Protein AF-A0A7X9RW74-F1 (afdb_monomer_lite)

Secondary structure (DSSP, 8-state):
------------S------STTSS-B-HHHHHHHTT---SHHHHHHHGGGSTTHHHHHHHHTT--B-HHHHHHHTT---SS-TTT-HHHHHHHHHHHHHHHHHHHHHHHHHHHHHHHHHHHHS-GGGS--

Organism: NCBI:txid694437

Radius of gyration: 18.9 Å; chains: 1; bounding box: 46×38×58 Å

Structure (mmCIF, N/CA/C/O backbone):
data_AF-A0A7X9RW74-F1
#
_entry.id   AF-A0A7X9RW74-F1
#
loop_
_atom_site.group_PDB
_atom_site.id
_atom_site.type_symbol
_atom_site.label_atom_id
_atom_site.label_alt_id
_atom_site.label_comp_id
_atom_site.label_asym_id
_atom_site.label_entity_id
_atom_site.label_seq_id
_atom_site.pdbx_PDB_ins_code
_atom_site.Cartn_x
_atom_site.Cartn_y
_atom_site.Cartn_z
_atom_site.occupancy
_atom_site.B_iso_or_equiv
_atom_site.auth_seq_id
_atom_site.auth_comp_id
_atom_site.auth_asym_id
_atom_site.auth_atom_id
_atom_site.pdbx_PDB_model_num
ATOM 1 N N . MET A 1 1 ? 18.784 29.354 24.530 1.00 43.53 1 MET A N 1
ATOM 2 C CA . MET A 1 1 ? 19.457 28.604 23.448 1.00 43.53 1 MET A CA 1
ATOM 3 C C . MET A 1 1 ? 19.806 27.209 23.944 1.00 43.53 1 MET A C 1
ATOM 5 O O . MET A 1 1 ? 20.679 27.106 24.791 1.00 43.53 1 MET A O 1
ATOM 9 N N . LYS A 1 2 ? 19.146 26.156 23.455 1.00 32.50 2 LYS A N 1
ATOM 10 C CA . LYS A 1 2 ? 19.676 24.784 23.506 1.00 32.50 2 LYS A CA 1
ATOM 11 C C . LYS A 1 2 ? 19.206 24.054 22.251 1.00 32.50 2 LYS A C 1
ATOM 13 O O . LYS A 1 2 ? 18.050 23.664 22.146 1.00 32.50 2 LYS A O 1
ATOM 18 N N . HIS A 1 3 ? 20.104 23.953 21.278 1.00 35.69 3 HIS A N 1
ATOM 19 C CA . HIS A 1 3 ? 19.980 23.006 20.183 1.00 35.69 3 HIS A CA 1
ATOM 20 C C . HIS A 1 3 ? 20.096 21.592 20.753 1.00 35.69 3 HIS A C 1
ATOM 22 O O . HIS A 1 3 ? 21.046 21.306 21.478 1.00 35.69 3 HIS A O 1
ATOM 28 N N . LEU A 1 4 ? 19.180 20.703 20.381 1.00 29.25 4 LEU A N 1
ATOM 29 C CA . LEU A 1 4 ? 19.470 19.275 20.359 1.00 29.25 4 LEU A CA 1
ATOM 30 C C . LEU A 1 4 ? 19.180 18.761 18.952 1.00 29.25 4 LEU A C 1
ATOM 32 O O . LEU A 1 4 ? 18.072 18.375 18.597 1.00 29.25 4 LEU A O 1
ATOM 36 N N . ILE A 1 5 ? 20.227 18.830 18.136 1.00 38.22 5 ILE A N 1
ATOM 37 C CA . ILE A 1 5 ? 20.373 18.021 16.936 1.00 38.22 5 ILE A CA 1
ATOM 38 C C . ILE A 1 5 ? 20.621 16.598 17.438 1.00 38.22 5 ILE A C 1
ATOM 40 O O . ILE A 1 5 ? 21.708 16.313 17.936 1.00 38.22 5 ILE A O 1
ATOM 44 N N . LEU A 1 6 ? 19.646 15.701 17.304 1.00 30.17 6 LEU A N 1
ATOM 45 C CA . LEU A 1 6 ? 19.917 14.265 17.363 1.00 30.17 6 LEU A CA 1
ATOM 46 C C . LEU A 1 6 ? 20.159 13.767 15.940 1.00 30.17 6 LEU A C 1
ATOM 48 O O . LEU A 1 6 ? 19.260 13.466 15.159 1.00 30.17 6 LEU A O 1
ATOM 52 N N . LYS A 1 7 ? 21.449 13.800 15.610 1.00 32.28 7 LYS A N 1
ATOM 53 C CA . LYS A 1 7 ? 22.093 13.233 14.432 1.00 32.28 7 LYS A CA 1
ATOM 54 C C . LYS A 1 7 ? 21.935 11.705 14.483 1.00 32.28 7 LYS A C 1
ATOM 56 O O . LYS A 1 7 ? 22.266 11.108 15.496 1.00 32.28 7 LYS A O 1
ATOM 61 N N . LYS A 1 8 ? 21.467 11.128 13.369 1.00 41.75 8 LYS A N 1
ATOM 62 C CA . LYS A 1 8 ? 21.755 9.779 12.837 1.00 41.75 8 LYS A CA 1
ATOM 63 C C . LYS A 1 8 ? 22.254 8.720 13.834 1.00 41.75 8 LYS A C 1
ATOM 65 O O . LYS A 1 8 ? 23.431 8.747 14.153 1.00 41.75 8 LYS A O 1
ATOM 70 N N . GLU A 1 9 ? 21.453 7.674 14.033 1.00 26.53 9 GLU A N 1
ATOM 71 C CA . GLU A 1 9 ? 21.898 6.277 13.906 1.00 26.53 9 GLU A CA 1
ATOM 72 C C . GLU A 1 9 ? 20.721 5.426 13.399 1.00 26.53 9 GLU A C 1
ATOM 74 O O . GLU A 1 9 ? 19.877 4.970 14.163 1.00 26.53 9 GLU A O 1
ATOM 79 N N . ILE A 1 10 ? 20.632 5.232 12.079 1.00 34.31 10 ILE A N 1
ATOM 80 C CA . ILE A 1 10 ? 19.816 4.150 11.514 1.00 34.31 10 ILE A CA 1
ATOM 81 C C . ILE A 1 10 ? 20.671 2.895 11.677 1.00 34.31 10 ILE A C 1
ATOM 83 O O . ILE A 1 10 ? 21.479 2.565 10.808 1.00 34.31 10 ILE A O 1
ATOM 87 N N . GLN A 1 11 ? 20.567 2.257 12.842 1.00 27.56 11 GLN A N 1
ATOM 88 C CA . GLN A 1 11 ? 21.181 0.957 13.068 1.00 27.56 11 GLN A CA 1
ATOM 89 C C . GLN A 1 11 ? 20.446 -0.081 12.213 1.00 27.56 11 GLN A C 1
ATOM 91 O O . GLN A 1 11 ? 19.278 -0.405 12.420 1.00 27.56 11 GLN A O 1
ATOM 96 N N . LEU A 1 12 ? 21.164 -0.568 11.202 1.00 41.22 12 LEU A N 1
ATOM 97 C CA . LEU A 1 12 ? 20.861 -1.765 10.428 1.00 41.22 12 LEU A CA 1
ATOM 98 C C . LEU A 1 12 ? 20.833 -2.974 11.372 1.00 41.22 12 LEU A C 1
ATOM 100 O O . LEU A 1 12 ? 21.866 -3.568 11.663 1.00 41.22 12 LEU A O 1
ATOM 104 N N . GLY A 1 13 ? 19.653 -3.354 11.848 1.00 25.20 13 GLY A N 1
ATOM 105 C CA . GLY A 1 13 ? 19.496 -4.556 12.659 1.00 25.20 13 GLY A CA 1
ATOM 106 C C . GLY A 1 13 ? 18.044 -4.772 13.033 1.00 25.20 13 GLY A C 1
ATOM 107 O O . GLY A 1 13 ? 17.516 -4.008 13.824 1.00 25.20 13 GLY A O 1
ATOM 108 N N . LYS A 1 14 ? 17.414 -5.789 12.426 1.00 37.34 14 LYS A N 1
ATOM 109 C CA . LYS A 1 14 ? 16.134 -6.412 12.816 1.00 3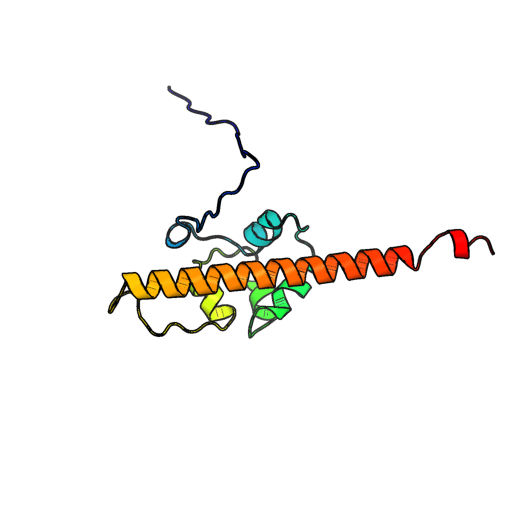7.34 14 LYS A CA 1
ATOM 110 C C . LYS A 1 14 ? 15.263 -5.550 13.739 1.00 37.34 14 LYS A C 1
ATOM 112 O O . LYS A 1 14 ? 15.147 -5.842 14.924 1.00 37.34 14 LYS A O 1
ATOM 117 N N . VAL A 1 15 ? 14.614 -4.530 13.190 1.00 31.69 15 VAL A N 1
ATOM 118 C CA . VAL A 1 15 ? 13.497 -3.917 13.897 1.00 31.69 15 VAL A CA 1
ATOM 119 C C . VAL A 1 15 ? 12.243 -4.307 13.148 1.00 31.69 15 VAL A C 1
ATOM 121 O O . VAL A 1 15 ? 11.926 -3.774 12.086 1.00 31.69 15 VAL A O 1
ATOM 124 N N . THR A 1 16 ? 11.552 -5.291 13.713 1.00 36.59 16 THR A N 1
ATOM 125 C CA . THR A 1 16 ? 10.109 -5.460 13.580 1.00 36.59 16 THR A CA 1
ATOM 126 C C . THR A 1 16 ? 9.469 -4.209 14.187 1.00 36.59 16 THR A C 1
ATOM 128 O O . THR A 1 16 ? 8.903 -4.252 15.271 1.00 36.59 16 THR A O 1
ATOM 131 N N . VAL A 1 17 ? 9.656 -3.048 13.551 1.00 39.03 17 VAL A N 1
ATOM 132 C CA . VAL A 1 17 ? 8.847 -1.878 13.857 1.00 39.03 17 VAL A CA 1
ATOM 133 C C . VAL A 1 17 ? 7.566 -2.160 13.096 1.00 39.03 17 VAL A C 1
ATOM 135 O O . VAL A 1 17 ? 7.477 -1.889 11.902 1.00 39.03 17 VAL A O 1
ATOM 138 N N . VAL A 1 18 ? 6.586 -2.750 13.773 1.00 40.62 18 VAL A N 1
ATOM 139 C CA . VAL A 1 18 ? 5.250 -2.178 13.653 1.00 40.62 18 VAL A CA 1
ATOM 140 C C . VAL A 1 18 ? 5.474 -0.761 14.134 1.00 40.62 18 VAL A C 1
ATOM 142 O O . VAL A 1 18 ? 5.795 -0.583 15.314 1.00 40.62 18 VAL A O 1
ATOM 145 N N . PRO A 1 19 ? 5.522 0.239 13.246 1.00 41.69 19 PRO A N 1
ATOM 146 C CA . PRO A 1 19 ? 5.734 1.573 13.746 1.00 41.69 19 PRO A CA 1
ATOM 147 C C . PRO A 1 19 ? 4.603 1.856 14.734 1.00 41.69 19 PRO A C 1
ATOM 149 O O . PRO A 1 19 ? 3.505 1.299 14.652 1.00 41.69 19 PRO A O 1
ATOM 152 N N . GLU A 1 20 ? 4.819 2.792 15.638 1.00 42.38 20 GLU A N 1
ATOM 153 C CA . GLU A 1 20 ? 3.732 3.512 16.302 1.00 42.38 20 GLU A CA 1
ATOM 154 C C . GLU A 1 20 ? 2.920 4.339 15.247 1.00 42.38 20 GLU A C 1
ATOM 156 O O . GLU A 1 20 ? 2.562 5.497 15.453 1.00 42.38 20 GLU A O 1
ATOM 161 N N . THR A 1 21 ? 2.684 3.760 14.055 1.00 44.56 21 THR A N 1
ATOM 162 C CA . THR A 1 21 ? 2.304 4.323 12.748 1.00 44.56 21 THR A CA 1
ATOM 163 C C . THR A 1 21 ? 0.869 4.770 12.669 1.00 44.56 21 THR A C 1
ATOM 165 O O . THR A 1 21 ? 0.509 5.462 11.723 1.00 44.56 21 THR A O 1
ATOM 168 N N . THR A 1 22 ? 0.031 4.400 13.629 1.00 46.91 22 THR A N 1
ATOM 169 C CA . THR A 1 22 ? -1.341 4.902 13.675 1.00 46.91 22 THR A CA 1
ATOM 170 C C . THR A 1 22 ? -1.396 6.394 14.014 1.00 46.91 22 THR A C 1
ATOM 172 O O . THR A 1 22 ? -2.436 7.008 13.806 1.00 46.91 22 THR A O 1
ATOM 175 N N . LYS A 1 23 ? -0.293 7.022 14.465 1.00 49.75 23 LYS A N 1
ATOM 176 C CA . LYS A 1 23 ? -0.278 8.454 14.822 1.00 49.75 23 LYS A CA 1
ATOM 177 C C . LYS A 1 23 ? 0.410 9.392 13.831 1.00 49.75 23 LYS A C 1
ATOM 179 O O . LYS A 1 23 ? 0.114 10.585 13.862 1.00 49.75 23 LYS A O 1
ATOM 184 N N . MET A 1 24 ? 1.309 8.916 12.966 1.00 56.53 24 MET A N 1
ATOM 185 C CA . MET A 1 24 ? 1.999 9.790 12.008 1.00 56.53 24 MET A CA 1
ATOM 186 C C . MET A 1 24 ? 1.571 9.474 10.580 1.00 56.53 24 MET A C 1
ATOM 188 O O . MET A 1 24 ? 1.937 8.422 10.060 1.00 56.53 24 MET A O 1
ATOM 192 N N . PRO A 1 25 ? 0.809 10.371 9.935 1.00 71.31 25 PRO A N 1
ATOM 193 C CA . PRO A 1 25 ? 0.322 10.118 8.598 1.00 71.31 25 PRO A CA 1
ATOM 194 C C . PRO A 1 25 ? 1.467 10.272 7.591 1.00 71.31 25 PRO A C 1
ATOM 196 O O . PRO A 1 25 ? 2.253 11.224 7.661 1.00 71.31 25 PRO A O 1
ATOM 199 N N . PHE A 1 26 ? 1.547 9.331 6.656 1.00 77.56 26 PHE A N 1
ATOM 200 C CA . PHE A 1 26 ? 2.620 9.209 5.671 1.00 77.56 26 PHE A CA 1
ATOM 201 C C . PHE A 1 26 ? 2.065 9.257 4.249 1.00 77.56 26 PHE A C 1
ATOM 203 O O . PHE A 1 26 ? 0.877 9.047 3.999 1.00 77.56 26 PHE A O 1
ATOM 210 N N . THR A 1 27 ? 2.940 9.578 3.309 1.00 82.81 27 THR A N 1
ATOM 211 C CA . THR A 1 27 ? 2.658 9.638 1.875 1.00 82.81 27 THR A CA 1
ATOM 212 C C . THR A 1 27 ? 3.077 8.343 1.182 1.00 82.81 27 THR A C 1
ATOM 214 O O . THR A 1 27 ? 3.965 7.622 1.642 1.00 82.81 27 THR A O 1
ATOM 217 N N . LEU A 1 28 ? 2.488 8.058 0.018 1.00 81.75 28 LEU A N 1
ATOM 218 C CA . LEU A 1 28 ? 2.910 6.924 -0.813 1.00 81.75 28 LEU A CA 1
ATOM 219 C C . LEU A 1 28 ? 4.360 7.082 -1.296 1.00 81.75 28 LEU A C 1
ATOM 221 O O . LEU A 1 28 ? 5.092 6.100 -1.395 1.00 81.75 28 LEU A O 1
ATOM 225 N N . SER A 1 29 ? 4.794 8.320 -1.543 1.00 81.75 29 SER A N 1
ATOM 226 C CA . SER A 1 29 ? 6.185 8.651 -1.871 1.00 81.75 29 SER A CA 1
ATOM 227 C C . SER A 1 29 ? 7.159 8.236 -0.760 1.00 81.75 29 SER A C 1
ATOM 229 O O . SER A 1 29 ? 8.174 7.591 -1.029 1.00 81.75 29 SER A O 1
ATOM 231 N N . GLU A 1 30 ? 6.835 8.535 0.501 1.00 81.38 30 GLU A N 1
ATOM 232 C CA . GLU A 1 30 ? 7.645 8.132 1.659 1.00 81.38 30 GLU A CA 1
ATOM 233 C C . GLU A 1 30 ? 7.717 6.608 1.805 1.00 81.38 30 GLU A C 1
ATOM 235 O O . GLU A 1 30 ? 8.798 6.080 2.056 1.00 81.38 30 GLU A O 1
ATOM 240 N N . LEU A 1 31 ? 6.615 5.889 1.565 1.00 82.12 31 LEU A N 1
ATOM 241 C CA . LEU A 1 31 ? 6.597 4.420 1.576 1.00 82.12 31 LEU A CA 1
ATOM 242 C C . LEU A 1 31 ? 7.474 3.807 0.478 1.00 82.12 31 LEU A C 1
ATOM 244 O O . LEU A 1 31 ? 8.212 2.852 0.724 1.00 82.12 31 LEU A O 1
ATOM 248 N N . VAL A 1 32 ? 7.415 4.355 -0.736 1.00 82.88 32 VAL A N 1
ATOM 249 C CA . VAL A 1 32 ? 8.251 3.907 -1.861 1.00 82.88 32 VAL A CA 1
ATOM 250 C C . VAL A 1 32 ? 9.731 4.147 -1.560 1.00 82.88 32 VAL A C 1
ATOM 252 O O . VAL A 1 32 ? 10.554 3.246 -1.745 1.00 82.88 32 VAL A O 1
ATOM 255 N N . ASN A 1 33 ? 10.061 5.329 -1.034 1.00 78.38 33 ASN A N 1
ATOM 256 C CA . ASN A 1 33 ? 11.422 5.672 -0.628 1.00 78.38 33 ASN A CA 1
ATOM 257 C C . ASN A 1 33 ? 11.919 4.780 0.516 1.00 78.38 33 ASN A C 1
ATOM 259 O O . ASN A 1 33 ? 13.061 4.321 0.481 1.00 78.38 33 ASN A O 1
ATOM 263 N N . TYR A 1 34 ? 11.063 4.480 1.496 1.00 79.38 34 TYR A N 1
ATOM 264 C CA . TYR A 1 34 ? 11.367 3.552 2.586 1.00 79.38 34 TYR A CA 1
ATOM 265 C C . TYR A 1 34 ? 11.749 2.159 2.060 1.00 79.38 34 TYR A C 1
ATOM 267 O O . TYR A 1 34 ? 12.694 1.541 2.545 1.00 79.38 34 TYR A O 1
ATOM 275 N N . MET A 1 35 ? 11.102 1.702 0.984 1.00 77.88 35 MET A N 1
ATOM 276 C CA . MET A 1 35 ? 11.434 0.446 0.299 1.00 77.88 35 MET A CA 1
ATOM 277 C C . MET A 1 35 ? 12.684 0.531 -0.595 1.00 77.88 35 MET A C 1
ATOM 279 O O . MET A 1 35 ? 12.971 -0.408 -1.341 1.00 77.88 35 MET A O 1
ATOM 283 N N . SER A 1 36 ? 13.444 1.632 -0.529 1.00 77.25 36 SER A N 1
ATOM 284 C CA . SER A 1 36 ? 14.636 1.887 -1.349 1.00 77.25 36 SER A CA 1
ATOM 285 C C . SER A 1 36 ? 14.367 1.799 -2.857 1.00 77.25 36 SER A C 1
ATOM 287 O O . SER A 1 36 ? 15.226 1.361 -3.628 1.00 77.25 36 SER A O 1
ATOM 289 N N . PHE A 1 37 ? 13.164 2.191 -3.289 1.00 76.19 37 PHE A N 1
ATOM 290 C CA . PHE A 1 37 ? 12.778 2.221 -4.696 1.00 76.19 37 PHE A CA 1
ATOM 291 C C . PHE A 1 37 ? 12.661 3.677 -5.181 1.00 76.19 37 PHE A C 1
ATOM 293 O O . PHE A 1 37 ? 12.128 4.514 -4.458 1.00 76.19 37 PHE A O 1
ATOM 300 N N . PRO A 1 38 ? 13.155 4.025 -6.384 1.00 76.62 38 PRO A N 1
ATOM 301 C CA . PRO A 1 38 ? 13.070 5.393 -6.891 1.00 76.62 38 PRO A CA 1
ATOM 302 C C . PRO A 1 38 ? 11.620 5.803 -7.185 1.00 76.62 38 PRO A C 1
ATOM 304 O O . PRO A 1 38 ? 10.903 5.102 -7.900 1.00 76.62 38 PRO A O 1
ATOM 307 N N . THR A 1 39 ? 11.208 6.975 -6.701 1.00 76.12 39 THR A N 1
ATOM 308 C CA . THR A 1 39 ? 9.877 7.571 -6.917 1.00 76.12 39 THR A CA 1
ATOM 309 C C . THR A 1 39 ? 9.715 8.103 -8.344 1.00 76.12 39 THR A C 1
ATOM 311 O O . THR A 1 39 ? 9.747 9.299 -8.617 1.00 76.12 39 THR A O 1
ATOM 314 N N . ASN A 1 40 ? 9.560 7.187 -9.295 1.00 77.12 40 ASN A N 1
ATOM 315 C CA . ASN A 1 40 ? 9.391 7.480 -10.718 1.00 77.12 40 ASN A CA 1
ATOM 316 C C . ASN A 1 40 ? 8.083 6.873 -11.263 1.00 77.12 40 ASN A C 1
ATOM 318 O O . ASN A 1 40 ? 7.330 6.231 -10.529 1.00 77.12 40 ASN A O 1
ATOM 322 N N . LYS A 1 41 ? 7.814 7.025 -12.571 1.00 75.19 41 LYS A N 1
ATOM 323 C CA . LYS A 1 41 ? 6.582 6.493 -13.190 1.00 75.19 41 LYS A CA 1
ATOM 324 C C . LYS A 1 41 ? 6.382 4.990 -12.960 1.00 75.19 41 LYS A C 1
ATOM 326 O O . LYS A 1 41 ? 5.255 4.513 -12.965 1.00 75.19 41 LYS A O 1
ATOM 331 N N . PHE A 1 42 ? 7.463 4.239 -12.766 1.00 75.44 42 PHE A N 1
ATOM 332 C CA . PHE A 1 42 ? 7.403 2.799 -12.546 1.00 75.44 42 PHE A CA 1
ATOM 333 C C . PHE A 1 42 ? 7.022 2.446 -11.116 1.00 75.44 42 PHE A C 1
ATOM 335 O O . PHE A 1 42 ? 6.319 1.463 -10.920 1.00 75.44 42 PHE A O 1
ATOM 342 N N . ALA A 1 43 ? 7.408 3.269 -10.138 1.00 76.88 43 ALA A N 1
ATOM 343 C CA . ALA A 1 43 ? 6.857 3.161 -8.793 1.00 76.88 43 ALA A CA 1
ATOM 344 C C . ALA A 1 43 ? 5.340 3.380 -8.815 1.00 76.88 43 ALA A C 1
ATOM 346 O O . ALA A 1 43 ? 4.610 2.611 -8.204 1.00 76.88 43 ALA A O 1
ATOM 347 N N . LEU A 1 44 ? 4.856 4.366 -9.578 1.00 79.88 44 LEU A N 1
ATOM 348 C CA . LEU A 1 44 ? 3.417 4.620 -9.717 1.00 79.88 44 LEU A CA 1
ATOM 349 C C . LEU A 1 44 ? 2.684 3.427 -10.353 1.00 79.88 44 LEU A C 1
ATOM 351 O O . LEU A 1 44 ? 1.663 2.997 -9.826 1.00 79.88 44 LEU A O 1
ATOM 355 N N . LEU A 1 45 ? 3.240 2.852 -11.426 1.00 76.31 45 LEU A N 1
ATOM 356 C CA . LEU A 1 45 ? 2.704 1.649 -12.082 1.00 76.31 45 LEU A CA 1
ATOM 357 C C . LEU A 1 45 ? 2.743 0.403 -11.186 1.00 76.31 45 LEU A C 1
ATOM 359 O O . LEU A 1 45 ? 1.870 -0.453 -11.275 1.00 76.31 45 LEU A O 1
ATOM 363 N N . ALA A 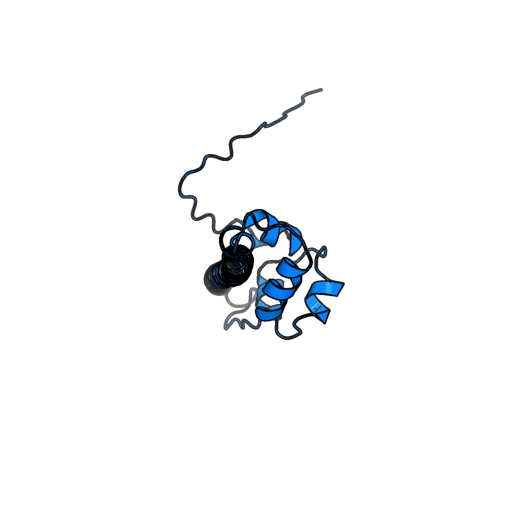1 46 ? 3.772 0.271 -10.347 1.00 81.12 46 ALA A N 1
ATOM 364 C CA . ALA A 1 46 ? 3.861 -0.811 -9.374 1.00 81.12 46 ALA A CA 1
ATOM 365 C C . ALA A 1 46 ? 2.776 -0.651 -8.305 1.00 81.12 46 ALA A C 1
ATOM 367 O O . ALA A 1 46 ? 2.045 -1.588 -8.003 1.00 81.12 46 ALA A O 1
ATOM 368 N N . LEU A 1 47 ? 2.643 0.555 -7.753 1.00 82.19 47 LEU A N 1
ATOM 369 C CA . LEU A 1 47 ? 1.658 0.833 -6.720 1.00 82.19 47 LEU A CA 1
ATOM 370 C C . LEU A 1 47 ? 0.229 0.686 -7.232 1.00 82.19 47 LEU A C 1
ATOM 372 O O . LEU A 1 47 ? -0.605 0.191 -6.487 1.00 82.19 47 LEU A O 1
ATOM 376 N N . SER A 1 48 ? -0.070 1.043 -8.483 1.00 83.56 48 SER A N 1
ATOM 377 C CA . SER A 1 48 ? -1.438 0.948 -9.005 1.00 83.56 48 SER A CA 1
ATOM 378 C C . SER A 1 48 ? -1.991 -0.480 -9.034 1.00 83.56 48 SER A C 1
ATOM 380 O O . SER A 1 48 ? -3.201 -0.667 -9.023 1.00 83.56 48 SER A O 1
ATOM 382 N N . GLN A 1 49 ? -1.137 -1.504 -8.965 1.00 82.19 49 GLN A N 1
ATOM 383 C CA . GLN A 1 49 ? -1.563 -2.902 -8.830 1.00 82.19 49 GLN A CA 1
ATOM 384 C C . GLN A 1 49 ? -2.083 -3.252 -7.425 1.00 82.19 49 GLN A C 1
ATOM 386 O O . GLN A 1 49 ? -2.698 -4.301 -7.250 1.00 82.19 49 GLN A O 1
ATOM 391 N N . LEU A 1 50 ? -1.833 -2.396 -6.431 1.00 84.81 50 LEU A N 1
ATOM 392 C CA . LEU A 1 50 ? -2.169 -2.620 -5.022 1.00 84.81 50 LEU A CA 1
ATOM 393 C C . LEU A 1 50 ? -3.464 -1.926 -4.584 1.00 84.81 50 LEU A C 1
ATOM 395 O O . LEU A 1 50 ? -3.923 -2.185 -3.477 1.00 84.81 50 LEU A O 1
ATOM 399 N N . PHE A 1 51 ? -4.034 -1.046 -5.412 1.00 85.06 51 PHE A N 1
ATOM 400 C CA . PHE A 1 51 ? -5.209 -0.238 -5.069 1.00 85.06 51 PHE A CA 1
ATOM 401 C C . PHE A 1 51 ? -6.382 -0.526 -6.005 1.00 85.06 51 PHE A C 1
ATOM 403 O O . PHE A 1 51 ? -6.191 -0.777 -7.197 1.00 85.06 51 PHE A O 1
ATOM 410 N N . LYS A 1 52 ? -7.609 -0.441 -5.473 1.00 72.44 52 LYS A N 1
ATOM 411 C CA . LYS A 1 52 ? -8.850 -0.728 -6.218 1.00 72.44 52 LYS A CA 1
ATOM 412 C C . LYS A 1 52 ? -9.029 0.186 -7.439 1.00 72.44 52 LYS A C 1
ATOM 414 O O . LYS A 1 52 ? -9.284 -0.310 -8.533 1.00 72.44 52 LYS A O 1
ATOM 419 N N . ASP A 1 53 ? -8.785 1.487 -7.270 1.00 73.44 53 ASP A N 1
ATOM 420 C CA . ASP A 1 53 ? -8.885 2.512 -8.328 1.00 73.44 53 ASP A CA 1
ATOM 421 C C . ASP A 1 53 ? -7.559 2.796 -9.059 1.00 73.44 53 ASP A C 1
ATOM 423 O O . ASP A 1 53 ? -7.417 3.801 -9.768 1.00 73.44 53 ASP A O 1
ATOM 427 N N . LYS A 1 54 ? -6.587 1.886 -8.900 1.00 69.88 54 LYS A N 1
ATOM 428 C CA . LYS A 1 54 ? -5.310 1.822 -9.619 1.00 69.88 54 LYS A CA 1
ATOM 429 C C . LYS A 1 54 ? -4.635 3.186 -9.802 1.00 69.88 54 LYS A C 1
ATOM 431 O O . LYS A 1 54 ? -4.007 3.701 -8.883 1.00 69.88 54 LYS A O 1
ATOM 436 N N . ASP A 1 55 ? -4.733 3.757 -11.001 1.00 71.56 55 ASP A N 1
ATOM 437 C CA . ASP A 1 55 ? -3.921 4.889 -11.443 1.00 71.56 55 ASP A CA 1
ATOM 438 C C . ASP A 1 55 ? -4.472 6.240 -10.970 1.00 71.56 55 ASP A C 1
ATOM 440 O O . ASP A 1 55 ? -3.700 7.131 -10.612 1.00 71.56 55 ASP A O 1
ATOM 444 N N . ASN A 1 56 ? -5.798 6.397 -10.911 1.00 79.06 56 ASN A N 1
ATOM 445 C CA . ASN A 1 56 ? -6.425 7.676 -10.563 1.00 79.06 56 ASN A CA 1
ATOM 446 C C . ASN A 1 56 ? -6.196 8.040 -9.096 1.00 79.06 56 ASN A C 1
ATOM 448 O O . ASN A 1 56 ? -5.917 9.200 -8.781 1.00 79.06 56 ASN A O 1
ATOM 452 N N . PHE A 1 57 ? -6.294 7.051 -8.203 1.00 81.88 57 PHE A N 1
ATOM 453 C CA . PHE A 1 57 ? -6.030 7.246 -6.782 1.00 81.88 57 PHE A CA 1
ATOM 454 C C . PHE A 1 57 ? -4.567 7.634 -6.548 1.00 81.88 57 PHE A C 1
ATOM 456 O O . PHE A 1 57 ? -4.294 8.657 -5.917 1.00 81.88 57 PHE A O 1
ATOM 463 N N . ILE A 1 58 ? -3.634 6.861 -7.116 1.00 82.62 58 ILE A N 1
ATOM 464 C CA . ILE A 1 58 ? -2.192 7.075 -6.968 1.00 82.62 58 ILE A CA 1
ATOM 465 C C . ILE A 1 58 ? -1.791 8.456 -7.491 1.00 82.62 58 ILE A C 1
ATOM 467 O O . ILE A 1 58 ? -1.151 9.213 -6.768 1.00 82.62 58 ILE A O 1
ATOM 471 N N . GLN A 1 59 ? -2.191 8.826 -8.712 1.00 80.62 59 GLN A N 1
ATOM 472 C CA . GLN A 1 59 ? -1.779 10.098 -9.317 1.00 80.62 59 GLN A CA 1
ATOM 473 C C . GLN A 1 59 ? -2.282 11.315 -8.535 1.00 80.62 59 GLN A C 1
ATOM 475 O O . GLN A 1 59 ? -1.542 12.281 -8.358 1.00 80.62 59 GLN A O 1
ATOM 480 N N . LYS A 1 60 ? -3.520 11.265 -8.032 1.00 82.75 60 LYS A N 1
ATOM 481 C CA . LYS A 1 60 ? -4.119 12.376 -7.279 1.00 82.75 60 LYS A CA 1
ATOM 482 C C . LYS A 1 60 ? -3.595 12.481 -5.849 1.00 82.75 60 LYS A C 1
ATOM 484 O O . LYS A 1 60 ? -3.616 13.567 -5.279 1.00 82.75 60 LYS A O 1
ATOM 489 N N . ASN A 1 61 ? -3.138 11.372 -5.266 1.00 83.88 61 ASN A N 1
ATOM 490 C CA . ASN A 1 61 ? -2.864 11.294 -3.834 1.00 83.88 61 ASN A CA 1
ATOM 491 C C . ASN A 1 61 ? -1.433 10.867 -3.472 1.00 83.88 61 ASN A C 1
ATOM 493 O O . ASN A 1 61 ? -1.148 10.647 -2.299 1.00 83.88 61 ASN A O 1
ATOM 497 N N . PHE A 1 62 ? -0.508 10.787 -4.432 1.00 81.75 62 PHE A N 1
ATOM 498 C CA . PHE A 1 62 ? 0.851 10.278 -4.200 1.00 81.75 62 PHE A CA 1
ATOM 499 C C . PHE A 1 62 ? 1.605 10.974 -3.052 1.00 81.75 62 PHE A C 1
ATOM 501 O O . PHE A 1 62 ? 2.307 10.329 -2.272 1.00 81.75 62 PHE A O 1
ATOM 508 N N . ASN A 1 63 ? 1.419 12.289 -2.931 1.00 81.38 63 ASN A N 1
ATOM 509 C CA . ASN A 1 63 ? 2.036 13.129 -1.901 1.00 81.38 63 ASN A CA 1
ATOM 510 C C . ASN A 1 63 ? 1.060 13.511 -0.778 1.00 81.38 63 ASN A C 1
ATOM 512 O O . ASN A 1 63 ? 1.383 14.341 0.071 1.00 81.38 63 ASN A O 1
ATOM 516 N N . LYS A 1 64 ? -0.154 12.954 -0.785 1.00 83.56 64 LYS A N 1
ATOM 517 C CA . LYS A 1 64 ? -1.137 13.196 0.266 1.00 83.56 64 LYS A CA 1
ATOM 518 C C . LYS A 1 64 ? -0.818 12.291 1.448 1.00 83.56 64 LYS A C 1
ATOM 520 O O . LYS A 1 64 ? -0.418 11.142 1.273 1.00 83.56 64 LYS A O 1
ATOM 525 N N . LYS A 1 65 ? -0.968 12.840 2.648 1.00 80.94 65 LYS A N 1
ATOM 526 C CA . LYS A 1 65 ? -0.768 12.098 3.886 1.00 80.94 65 LYS A CA 1
ATOM 527 C C . LYS A 1 65 ? -2.015 11.284 4.212 1.00 80.94 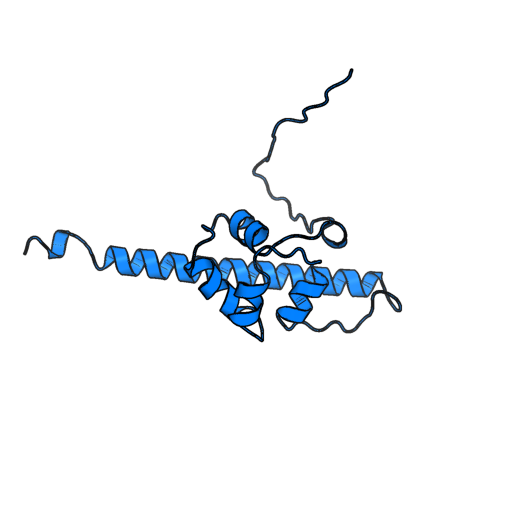65 LYS A C 1
ATOM 529 O O . LYS A 1 65 ? -3.120 11.821 4.160 1.00 80.94 65 LYS A O 1
ATOM 534 N N . PHE A 1 66 ? -1.806 10.033 4.587 1.00 79.94 66 PHE A N 1
ATOM 535 C CA . PHE A 1 66 ? -2.846 9.111 5.019 1.00 79.94 66 PHE A CA 1
ATOM 536 C C . PHE A 1 66 ? -2.429 8.413 6.305 1.00 79.94 66 PHE A C 1
ATOM 538 O O . PHE A 1 66 ? -1.235 8.245 6.569 1.00 79.94 66 PHE A O 1
ATOM 545 N N . SER A 1 67 ? -3.411 7.987 7.090 1.00 81.31 67 SER A N 1
ATOM 546 C CA . SER A 1 67 ? -3.183 6.977 8.118 1.00 81.31 67 SER A CA 1
ATOM 547 C C . SER A 1 67 ? -3.086 5.578 7.493 1.00 81.31 67 SER A C 1
ATOM 549 O O . SER A 1 67 ? -3.491 5.350 6.348 1.00 81.31 67 SER A O 1
ATOM 551 N N . ALA A 1 68 ? -2.516 4.630 8.239 1.00 81.00 68 ALA A N 1
ATOM 552 C CA . ALA A 1 68 ? -2.319 3.263 7.759 1.00 81.00 68 ALA A CA 1
ATOM 553 C C . ALA A 1 68 ? -3.641 2.560 7.416 1.00 81.00 68 ALA A C 1
ATOM 555 O O . ALA A 1 68 ? -3.759 1.960 6.353 1.00 81.00 68 ALA A O 1
ATOM 556 N N . ASP A 1 69 ? -4.653 2.689 8.270 1.00 79.94 69 ASP A N 1
ATOM 557 C CA . ASP A 1 69 ? -5.987 2.125 8.061 1.00 79.94 69 ASP A CA 1
ATOM 558 C C . ASP A 1 69 ? -6.690 2.703 6.824 1.00 79.94 69 ASP A C 1
ATOM 560 O O . ASP A 1 69 ? -7.254 1.946 6.037 1.00 79.94 69 ASP A O 1
ATOM 564 N N . GLN A 1 70 ? -6.581 4.014 6.581 1.00 83.75 70 GLN A N 1
ATOM 565 C CA . GLN A 1 70 ? -7.103 4.643 5.363 1.00 83.75 70 GLN A CA 1
ATOM 566 C C . GLN A 1 70 ? -6.479 4.036 4.105 1.00 83.75 70 GLN A C 1
ATOM 568 O O . GLN A 1 70 ? -7.194 3.663 3.179 1.00 83.75 70 GLN A O 1
ATOM 573 N N . LEU A 1 71 ? -5.152 3.884 4.071 1.00 85.88 71 LEU A N 1
ATOM 574 C CA . LEU A 1 71 ? -4.480 3.270 2.924 1.00 85.88 71 LEU A CA 1
ATOM 575 C C . LEU A 1 71 ? -4.852 1.805 2.738 1.00 85.88 71 LEU A C 1
ATOM 577 O O . LEU A 1 71 ? -4.961 1.353 1.602 1.00 85.88 71 LEU A O 1
ATOM 581 N N . LEU A 1 72 ? -5.058 1.072 3.828 1.00 87.50 72 LEU A N 1
ATOM 582 C CA . LEU A 1 72 ? -5.501 -0.314 3.772 1.00 87.50 72 LEU A CA 1
ATOM 583 C C . LEU A 1 72 ? -6.917 -0.424 3.199 1.00 87.50 72 LEU A C 1
ATOM 585 O O . LEU A 1 72 ? -7.151 -1.263 2.333 1.00 87.50 72 LEU A O 1
ATOM 589 N N . ILE A 1 73 ? -7.841 0.455 3.587 1.00 88.00 73 ILE A N 1
ATOM 590 C CA . ILE A 1 73 ? -9.198 0.486 3.018 1.00 88.00 73 ILE A CA 1
ATOM 591 C C . ILE A 1 73 ? -9.150 0.767 1.506 1.00 88.00 73 ILE A C 1
ATOM 593 O O . ILE A 1 73 ? -9.780 0.050 0.721 1.00 88.00 73 ILE A O 1
ATOM 597 N N . GLU A 1 74 ? -8.341 1.740 1.079 1.00 87.12 74 GLU A N 1
ATOM 598 C CA . GLU A 1 74 ? -8.126 2.078 -0.340 1.00 87.12 74 GLU A CA 1
ATOM 599 C C . GLU A 1 74 ? -7.443 0.933 -1.119 1.00 87.12 74 GLU A C 1
ATOM 601 O O . GLU A 1 74 ? -7.753 0.664 -2.286 1.00 87.12 74 GLU A O 1
ATOM 606 N N . ALA A 1 75 ? -6.541 0.199 -0.458 1.00 86.94 75 ALA A N 1
ATOM 607 C CA . ALA A 1 75 ? -5.918 -1.023 -0.972 1.00 86.94 75 ALA A CA 1
ATOM 608 C C . ALA A 1 75 ? -6.864 -2.240 -0.948 1.00 86.94 75 ALA A C 1
ATOM 610 O O . ALA A 1 75 ? -6.547 -3.304 -1.477 1.00 86.94 75 ALA A O 1
ATOM 611 N N . GLY A 1 76 ? -8.053 -2.083 -0.367 1.00 89.00 76 GLY A N 1
ATOM 612 C CA . GLY A 1 76 ? -9.132 -3.049 -0.422 1.00 89.00 76 GLY A CA 1
ATOM 613 C C . GLY A 1 76 ? -9.284 -3.977 0.773 1.00 89.00 76 GLY A C 1
ATOM 614 O O . GLY A 1 76 ? -10.092 -4.900 0.686 1.00 89.00 76 GLY A O 1
ATOM 615 N N . TYR A 1 77 ? -8.569 -3.725 1.865 1.00 90.31 77 TYR A N 1
ATOM 616 C CA . TYR A 1 77 ? -8.753 -4.436 3.125 1.00 90.31 77 TYR A CA 1
ATOM 617 C C . TYR A 1 77 ? -10.060 -4.010 3.806 1.00 90.31 77 TYR A C 1
ATOM 619 O O . TYR A 1 77 ? -10.551 -2.895 3.623 1.00 90.31 77 TYR A O 1
ATOM 627 N N . SER A 1 78 ? -10.622 -4.919 4.596 1.00 90.06 78 SER A N 1
ATOM 628 C CA . SER A 1 78 ? -11.807 -4.696 5.423 1.00 90.06 78 SER A CA 1
ATOM 629 C C . SER A 1 78 ? -11.534 -5.202 6.832 1.00 90.06 78 SER A C 1
ATOM 631 O O . SER A 1 78 ? -10.945 -6.272 6.984 1.00 90.06 78 SER A O 1
ATOM 633 N N . PHE A 1 79 ? -11.994 -4.456 7.830 1.00 88.31 79 PHE A N 1
ATOM 634 C CA . PHE A 1 79 ? -11.822 -4.770 9.247 1.00 88.31 79 PHE A CA 1
ATOM 635 C C . PHE A 1 79 ? -13.145 -5.267 9.827 1.00 88.31 79 PHE A C 1
ATOM 637 O O . PHE A 1 79 ? -14.206 -4.770 9.444 1.00 88.31 79 PHE A O 1
ATOM 644 N N . GLN A 1 80 ? -13.088 -6.280 10.691 1.00 90.00 80 GLN A N 1
ATOM 645 C CA . GLN A 1 80 ? -14.281 -6.823 11.348 1.00 90.00 80 GLN A CA 1
ATOM 646 C C . GLN A 1 80 ? -14.671 -5.969 12.551 1.00 90.00 80 GLN A C 1
ATOM 648 O O . GLN A 1 80 ? -15.858 -5.785 12.816 1.00 90.00 80 GLN A O 1
ATOM 653 N N . HIS A 1 81 ? -13.672 -5.414 13.236 1.00 86.75 81 HIS A N 1
ATOM 654 C CA . HIS A 1 81 ? -13.860 -4.549 14.390 1.00 86.75 81 HIS A CA 1
ATOM 655 C C . HIS A 1 81 ? -13.708 -3.074 14.020 1.00 86.75 81 HIS A C 1
ATOM 657 O O . HIS A 1 81 ? -13.062 -2.716 13.035 1.00 86.75 81 HIS A O 1
ATOM 663 N N . THR A 1 82 ? -14.301 -2.200 14.832 1.00 81.06 82 THR A N 1
ATOM 664 C CA . THR A 1 82 ? -14.112 -0.751 14.725 1.00 81.06 82 THR A CA 1
ATOM 665 C C . THR A 1 82 ? -13.237 -0.248 15.868 1.00 81.06 82 THR A C 1
ATOM 667 O O . THR A 1 82 ? -13.171 -0.848 16.943 1.00 81.06 82 THR A O 1
ATOM 670 N N . ALA A 1 83 ? -12.605 0.910 15.667 1.00 76.69 83 ALA A N 1
ATOM 671 C CA . ALA A 1 83 ? -11.844 1.585 16.717 1.00 76.69 83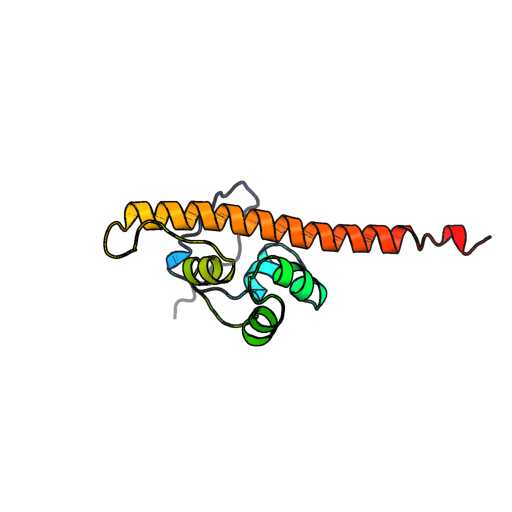 ALA A CA 1
ATOM 672 C C . ALA A 1 83 ? -12.704 2.000 17.930 1.00 76.69 83 ALA A C 1
ATOM 674 O O . ALA A 1 83 ? -12.149 2.284 18.990 1.00 76.69 83 ALA A O 1
ATOM 675 N N . GLN A 1 84 ? -14.031 2.078 17.769 1.00 74.44 84 GLN A N 1
ATOM 676 C CA . GLN A 1 84 ? -14.971 2.476 18.820 1.00 74.44 84 GLN A CA 1
ATOM 677 C C . GLN A 1 84 ? -15.462 1.274 19.632 1.00 74.44 84 GLN A C 1
ATOM 679 O O . GLN A 1 84 ? -15.545 1.374 20.853 1.00 74.44 84 GLN A O 1
ATOM 684 N N . ASP A 1 85 ? -15.739 0.148 18.970 1.00 76.62 85 ASP A N 1
ATOM 685 C CA . ASP A 1 85 ? -16.347 -1.024 19.609 1.00 76.62 85 ASP A CA 1
ATOM 686 C C . ASP A 1 85 ? -15.306 -1.939 20.260 1.00 76.62 85 ASP A C 1
ATOM 688 O O . ASP A 1 85 ? -15.495 -2.395 21.387 1.00 76.62 85 ASP A O 1
ATOM 692 N N . ASN A 1 86 ? -14.192 -2.207 19.567 1.00 81.50 86 ASN A N 1
ATOM 693 C CA . ASN A 1 86 ? -13.135 -3.083 20.071 1.00 81.50 86 ASN A CA 1
ATOM 694 C C . ASN A 1 86 ? -11.744 -2.602 19.611 1.00 81.50 86 ASN A C 1
ATOM 696 O O . ASN A 1 86 ? -11.184 -3.108 18.633 1.00 81.50 86 ASN A O 1
ATOM 700 N N . PRO A 1 87 ? -11.164 -1.599 20.299 1.00 76.06 87 PRO A N 1
ATOM 701 C CA . PRO A 1 87 ? -9.958 -0.912 19.838 1.00 76.06 87 PRO A CA 1
ATOM 702 C C . PRO A 1 87 ? -8.723 -1.816 19.778 1.00 76.06 87 PRO A C 1
ATOM 704 O O . PRO A 1 87 ? -7.889 -1.651 18.889 1.00 76.06 87 PRO A O 1
ATOM 707 N N . GLN A 1 88 ? -8.588 -2.773 20.700 1.00 80.62 88 GLN A N 1
ATOM 708 C CA . GLN A 1 88 ? -7.419 -3.653 20.744 1.00 80.62 88 GLN A CA 1
ATOM 709 C C . GLN A 1 88 ? -7.426 -4.655 19.583 1.00 80.62 88 GLN A C 1
ATOM 711 O O . GLN A 1 88 ? -6.389 -4.897 18.958 1.00 80.62 88 GLN A O 1
ATOM 716 N N . GLU A 1 89 ? -8.594 -5.213 19.270 1.00 79.00 89 GLU A N 1
ATOM 717 C CA . GLU A 1 89 ? -8.750 -6.134 18.145 1.00 79.00 89 GLU A CA 1
ATOM 718 C C . GLU A 1 89 ? -8.628 -5.393 16.813 1.00 79.00 89 GLU A C 1
ATOM 720 O O . GLU A 1 89 ? -7.868 -5.833 15.952 1.00 79.00 89 GLU A O 1
ATOM 725 N N . TYR A 1 90 ? -9.227 -4.203 16.687 1.00 81.19 90 TYR A N 1
ATOM 726 C CA . TYR A 1 90 ? -9.051 -3.344 15.512 1.00 81.19 90 TYR A CA 1
ATOM 727 C C . TYR A 1 90 ? -7.574 -3.040 15.224 1.00 81.19 90 TYR A C 1
ATOM 729 O O . TYR A 1 90 ? -7.115 -3.191 14.094 1.00 81.19 90 TYR A O 1
ATOM 737 N N . LEU A 1 91 ? -6.795 -2.658 16.242 1.00 81.50 91 LEU A N 1
ATOM 738 C CA . LEU A 1 91 ? -5.362 -2.396 16.070 1.00 81.50 91 LEU A CA 1
ATOM 739 C C . LEU A 1 91 ? -4.593 -3.641 15.617 1.00 81.50 91 LEU A C 1
ATOM 741 O O . LEU A 1 91 ? -3.683 -3.529 14.797 1.00 81.50 91 LEU A O 1
ATOM 745 N N . THR A 1 92 ? -4.973 -4.816 16.116 1.00 84.88 92 THR A N 1
ATOM 746 C CA . THR A 1 92 ? -4.356 -6.091 15.729 1.00 84.88 92 THR A CA 1
ATOM 747 C C . THR A 1 92 ? -4.664 -6.438 14.269 1.00 84.88 92 THR A C 1
ATOM 749 O O . THR A 1 92 ? -3.779 -6.860 13.522 1.00 84.88 92 THR A O 1
ATOM 752 N N . GLU A 1 93 ? -5.904 -6.217 13.830 1.00 84.50 93 GLU A N 1
ATOM 753 C CA . GLU A 1 93 ? -6.309 -6.405 12.435 1.00 84.50 93 GLU A CA 1
ATOM 754 C C . GLU A 1 93 ? -5.581 -5.443 11.494 1.00 84.50 93 GLU A C 1
ATOM 756 O O . GLU A 1 93 ? -5.055 -5.865 10.460 1.00 84.50 93 GLU A O 1
ATOM 761 N N . VAL A 1 94 ? -5.512 -4.162 11.871 1.00 84.62 94 VAL A N 1
ATOM 762 C CA . VAL A 1 94 ? -4.795 -3.129 11.116 1.00 84.62 94 VAL A CA 1
ATOM 763 C C . VAL A 1 94 ? -3.320 -3.488 10.991 1.00 84.62 94 VAL A C 1
ATOM 765 O O . VAL A 1 94 ? -2.780 -3.400 9.892 1.00 84.62 94 VAL A O 1
ATOM 768 N N . ASP A 1 95 ? -2.669 -3.933 12.065 1.00 83.69 95 ASP A N 1
ATOM 769 C CA . ASP A 1 95 ? -1.251 -4.301 12.036 1.00 83.69 95 ASP A CA 1
ATOM 770 C C . ASP A 1 95 ? -0.965 -5.512 11.131 1.00 83.69 95 ASP A C 1
ATOM 772 O O . ASP A 1 95 ? -0.047 -5.504 10.300 1.00 83.69 95 ASP A O 1
ATOM 776 N N . SER A 1 96 ? -1.808 -6.542 11.221 1.00 87.44 96 SER A N 1
ATOM 777 C CA . SER A 1 96 ? -1.711 -7.721 10.359 1.00 87.44 96 SER A CA 1
ATOM 778 C C . SER A 1 96 ? -1.891 -7.355 8.879 1.00 87.44 96 SER A C 1
ATOM 780 O O . SER A 1 96 ? -1.067 -7.714 8.027 1.00 87.44 96 SER A O 1
ATOM 782 N N . ALA A 1 97 ? -2.922 -6.561 8.572 1.00 89.25 97 ALA A N 1
ATOM 783 C CA . ALA A 1 97 ? -3.187 -6.057 7.228 1.00 89.25 97 ALA A CA 1
ATOM 784 C C . ALA A 1 97 ? -2.055 -5.149 6.718 1.00 89.25 97 ALA A C 1
ATOM 786 O O . ALA A 1 97 ? -1.651 -5.247 5.557 1.00 89.25 97 ALA A O 1
ATOM 787 N N . TRP A 1 98 ? -1.489 -4.313 7.590 1.00 88.00 98 TRP A N 1
ATOM 788 C CA . TRP A 1 98 ? -0.362 -3.437 7.282 1.00 88.00 98 TRP A CA 1
ATOM 789 C C . TRP A 1 98 ? 0.888 -4.231 6.906 1.00 88.00 98 TRP A C 1
ATOM 791 O O . TRP A 1 98 ? 1.513 -3.979 5.873 1.00 88.00 98 TRP A O 1
ATOM 801 N N . THR A 1 99 ? 1.210 -5.254 7.693 1.00 87.12 99 THR A N 1
ATOM 802 C CA . THR A 1 99 ? 2.330 -6.160 7.427 1.00 87.12 99 THR A CA 1
ATOM 803 C C . THR A 1 99 ? 2.171 -6.876 6.081 1.00 87.12 99 THR A C 1
ATOM 805 O O . THR A 1 99 ? 3.133 -6.988 5.312 1.00 87.12 99 THR A O 1
ATOM 808 N N . ASP A 1 100 ? 0.962 -7.342 5.754 1.00 87.75 100 ASP A N 1
ATOM 809 C CA . ASP A 1 100 ? 0.665 -7.956 4.455 1.00 87.75 100 ASP A CA 1
ATOM 810 C C . ASP A 1 100 ? 0.769 -6.956 3.292 1.00 87.75 100 ASP A C 1
ATOM 812 O O . ASP A 1 100 ? 1.400 -7.246 2.268 1.00 87.75 100 ASP A O 1
ATOM 816 N N . PHE A 1 101 ? 0.241 -5.744 3.469 1.00 89.62 101 PHE A N 1
ATOM 817 C CA . PHE A 1 101 ? 0.338 -4.662 2.494 1.00 89.62 101 PHE A CA 1
ATOM 818 C C . PHE A 1 101 ? 1.792 -4.293 2.181 1.00 89.62 101 PHE A C 1
ATOM 820 O O . PHE A 1 101 ? 2.177 -4.262 1.009 1.00 89.62 101 PHE A O 1
ATOM 827 N N . LEU A 1 102 ? 2.636 -4.093 3.199 1.00 87.19 102 LEU A N 1
ATOM 828 C CA . LEU A 1 102 ? 4.059 -3.794 3.004 1.00 87.19 102 LEU A CA 1
ATOM 829 C C . LEU A 1 102 ? 4.782 -4.919 2.251 1.00 87.19 102 LEU A C 1
ATOM 831 O O . LEU A 1 102 ? 5.617 -4.650 1.380 1.00 87.19 102 LEU A O 1
ATOM 835 N N . ARG A 1 103 ? 4.442 -6.181 2.540 1.00 87.38 103 ARG A N 1
ATOM 836 C CA . ARG A 1 103 ? 4.996 -7.351 1.842 1.00 87.38 103 ARG A CA 1
ATOM 837 C C . ARG A 1 103 ? 4.620 -7.348 0.359 1.00 87.38 103 ARG A C 1
ATOM 839 O O . ARG A 1 103 ? 5.503 -7.500 -0.491 1.00 87.38 103 ARG A O 1
ATOM 846 N N . LYS A 1 104 ? 3.338 -7.130 0.042 1.00 90.38 104 LYS A N 1
ATOM 847 C C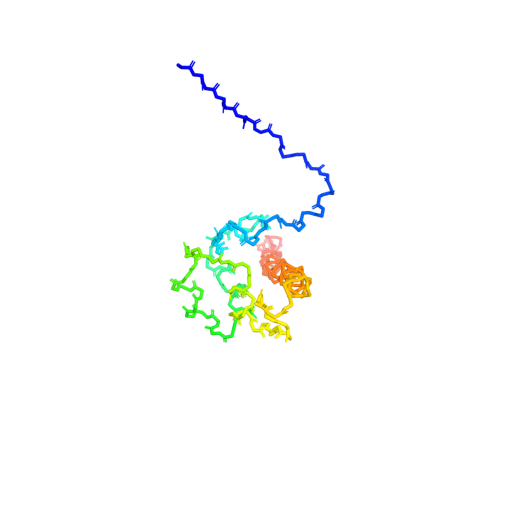A . LYS A 1 104 ? 2.831 -7.022 -1.338 1.00 90.38 104 LYS A CA 1
ATOM 848 C C . LYS A 1 104 ? 3.456 -5.842 -2.077 1.00 90.38 104 LYS A C 1
ATOM 850 O O . LYS A 1 104 ? 3.889 -5.997 -3.219 1.00 90.38 104 LYS A O 1
ATOM 855 N N . MET A 1 105 ? 3.589 -4.694 -1.415 1.00 87.88 105 MET A N 1
ATOM 856 C CA . MET A 1 105 ? 4.223 -3.510 -1.988 1.00 87.88 105 MET A CA 1
ATOM 857 C C . MET A 1 105 ? 5.686 -3.771 -2.344 1.00 87.88 105 MET A C 1
ATOM 859 O O . MET A 1 105 ? 6.095 -3.535 -3.481 1.00 87.88 105 MET A O 1
ATOM 863 N N . LYS A 1 106 ? 6.463 -4.336 -1.414 1.00 86.06 106 LYS A N 1
ATOM 864 C CA . LYS A 1 106 ? 7.859 -4.708 -1.665 1.00 86.06 106 LYS A CA 1
ATOM 865 C C . LYS A 1 106 ? 7.983 -5.692 -2.828 1.00 86.06 106 LYS A C 1
ATOM 867 O O . LYS A 1 106 ? 8.823 -5.487 -3.700 1.00 86.06 106 LYS A O 1
ATOM 872 N N . SER A 1 107 ? 7.154 -6.737 -2.858 1.00 87.06 107 SER A N 1
ATOM 873 C CA . SER A 1 107 ? 7.155 -7.721 -3.948 1.00 87.06 107 SER A CA 1
ATOM 874 C C . SER A 1 107 ? 6.860 -7.065 -5.298 1.00 87.06 107 SER A C 1
ATOM 876 O O . SER A 1 107 ? 7.598 -7.276 -6.258 1.00 87.06 107 SER A O 1
ATOM 878 N N . THR A 1 108 ? 5.855 -6.194 -5.357 1.00 87.12 108 THR A N 1
ATOM 879 C CA . THR A 1 108 ? 5.451 -5.521 -6.597 1.00 87.12 108 THR A CA 1
ATOM 880 C C . THR A 1 108 ? 6.544 -4.588 -7.118 1.00 87.12 108 THR A C 1
ATOM 882 O O . THR A 1 108 ? 6.897 -4.635 -8.297 1.00 87.12 108 THR A O 1
ATOM 885 N N . LEU A 1 109 ? 7.167 -3.807 -6.230 1.00 85.94 109 LEU A N 1
ATOM 886 C CA . LEU A 1 109 ? 8.306 -2.953 -6.576 1.00 85.94 109 LEU A CA 1
ATOM 887 C C . LEU A 1 109 ? 9.521 -3.779 -7.035 1.00 85.94 109 LEU A C 1
ATOM 889 O O . LEU A 1 109 ? 10.168 -3.434 -8.025 1.00 85.94 109 LEU A O 1
ATOM 893 N N . MET A 1 110 ? 9.824 -4.897 -6.368 1.00 83.94 110 MET A N 1
ATOM 894 C CA . MET A 1 110 ? 10.915 -5.787 -6.781 1.00 83.94 110 MET A CA 1
ATOM 895 C C . MET A 1 110 ? 10.650 -6.444 -8.135 1.00 83.94 110 MET A C 1
ATOM 897 O O . MET A 1 110 ? 11.558 -6.489 -8.957 1.00 83.94 110 MET A O 1
ATOM 901 N N . ASN A 1 111 ? 9.423 -6.885 -8.415 1.00 84.38 111 ASN A N 1
ATOM 902 C CA . ASN A 1 111 ? 9.063 -7.464 -9.712 1.00 84.38 111 ASN A CA 1
ATOM 903 C C . ASN A 1 111 ? 9.292 -6.470 -10.853 1.00 84.38 111 ASN A C 1
ATOM 905 O O . ASN A 1 111 ? 9.828 -6.830 -11.900 1.00 84.38 111 ASN A O 1
ATOM 909 N N . VAL A 1 112 ? 8.949 -5.200 -10.636 1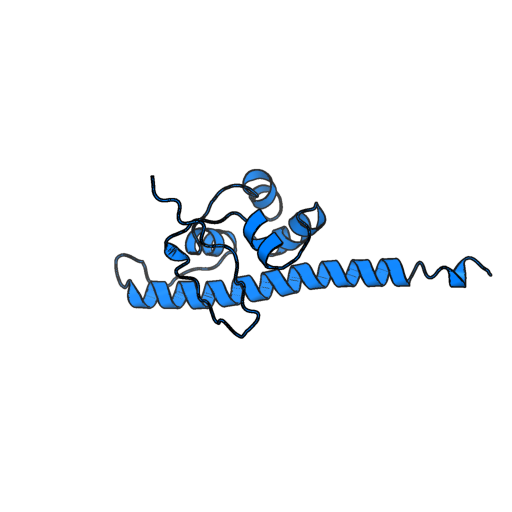.00 82.31 112 VAL A N 1
ATOM 910 C CA . VAL A 1 112 ? 9.250 -4.134 -11.595 1.00 82.31 112 VAL A CA 1
ATOM 911 C C . VAL A 1 112 ? 10.762 -3.958 -11.758 1.00 82.31 112 VAL A C 1
ATOM 913 O O . VAL A 1 112 ? 11.243 -3.888 -12.888 1.00 82.31 112 VAL A O 1
ATOM 916 N N . ARG A 1 113 ? 11.535 -3.958 -10.662 1.00 74.75 113 ARG A N 1
ATOM 917 C CA . ARG A 1 113 ? 13.007 -3.893 -10.719 1.00 74.75 113 ARG A CA 1
ATOM 918 C C . ARG A 1 113 ? 13.616 -5.055 -11.510 1.00 74.75 113 ARG A C 1
ATOM 920 O O . ARG A 1 113 ? 14.509 -4.812 -12.317 1.00 74.75 113 ARG A O 1
ATOM 927 N N . TYR A 1 114 ? 13.150 -6.284 -11.294 1.00 77.50 114 TYR A N 1
ATOM 928 C CA . TYR A 1 114 ? 13.647 -7.466 -12.001 1.00 77.50 114 TYR A CA 1
ATOM 929 C C . TYR A 1 114 ? 13.361 -7.397 -13.497 1.00 77.50 114 TYR A C 1
ATOM 931 O O . TYR A 1 114 ? 14.290 -7.563 -14.280 1.00 77.50 114 TYR A O 1
ATOM 939 N N . ARG A 1 115 ? 12.141 -7.018 -13.899 1.00 75.69 115 ARG A N 1
ATOM 940 C CA . ARG A 1 115 ? 11.809 -6.825 -15.321 1.00 75.69 115 ARG A CA 1
ATOM 941 C C . ARG A 1 115 ? 12.725 -5.807 -16.007 1.00 75.69 115 ARG A C 1
ATOM 943 O O . ARG A 1 115 ? 13.089 -5.996 -17.162 1.00 75.69 115 ARG A O 1
ATOM 950 N N . PHE A 1 116 ? 13.140 -4.745 -15.308 1.00 70.38 116 PHE A N 1
ATOM 951 C CA . PHE A 1 116 ? 14.130 -3.802 -15.848 1.00 70.38 116 PHE A CA 1
ATOM 952 C C . PHE A 1 116 ? 15.517 -4.401 -16.015 1.00 70.38 116 PHE A C 1
ATOM 954 O O . PHE A 1 116 ? 16.204 -4.083 -16.984 1.00 70.38 116 PHE A O 1
ATOM 961 N N . LEU A 1 117 ? 15.956 -5.202 -15.047 1.00 68.56 117 LEU A N 1
ATOM 962 C CA . LEU A 1 117 ? 17.249 -5.868 -15.129 1.00 68.56 117 LEU A CA 1
ATOM 963 C C . LEU A 1 117 ? 17.249 -6.879 -16.275 1.00 68.56 117 LEU A C 1
ATOM 965 O O . LEU A 1 117 ? 18.172 -6.845 -17.074 1.00 68.56 117 LEU A O 1
ATOM 969 N N . GLU A 1 118 ? 16.197 -7.684 -16.419 1.00 64.75 118 GLU A N 1
ATOM 970 C CA . GLU A 1 118 ? 16.030 -8.621 -17.538 1.00 64.75 118 GLU A CA 1
ATOM 971 C C . GLU A 1 118 ? 16.037 -7.902 -18.892 1.00 64.75 118 GLU A C 1
ATOM 973 O O . GLU A 1 118 ? 16.842 -8.245 -19.752 1.00 64.75 118 GLU A O 1
ATOM 978 N N . GLN A 1 119 ? 15.250 -6.829 -19.055 1.00 61.16 119 GLN A N 1
ATOM 979 C CA . GLN A 1 119 ? 15.263 -6.028 -20.288 1.00 61.16 119 GLN A CA 1
ATOM 980 C C . GLN A 1 119 ? 16.646 -5.453 -20.611 1.00 61.16 119 GLN A C 1
ATOM 982 O O . GLN A 1 119 ? 17.014 -5.366 -21.776 1.00 61.16 119 GLN A O 1
ATOM 987 N N . LYS A 1 120 ? 17.427 -5.045 -19.603 1.00 56.56 120 LYS A N 1
ATOM 988 C CA . LYS A 1 120 ? 18.797 -4.555 -19.815 1.00 56.56 120 LYS A CA 1
ATOM 989 C C . LYS A 1 120 ? 19.798 -5.676 -20.090 1.00 56.56 120 LYS A C 1
ATOM 991 O O . LYS A 1 120 ? 20.751 -5.437 -20.821 1.00 56.56 120 LYS A O 1
ATOM 996 N N . ILE A 1 121 ? 19.599 -6.863 -19.517 1.00 53.91 121 ILE A N 1
ATOM 997 C CA . ILE A 1 121 ? 20.425 -8.051 -19.771 1.00 53.91 121 ILE A CA 1
ATOM 998 C C . ILE A 1 121 ? 20.194 -8.570 -21.194 1.00 53.91 121 ILE A C 1
ATOM 1000 O O . ILE A 1 121 ? 21.152 -9.002 -21.825 1.00 53.91 121 ILE A O 1
ATOM 1004 N N . ASP A 1 122 ? 18.979 -8.471 -21.737 1.00 51.31 122 ASP A N 1
ATOM 1005 C CA . ASP A 1 122 ? 18.720 -8.790 -23.149 1.00 51.31 122 ASP A CA 1
ATOM 1006 C C . ASP A 1 122 ? 19.424 -7.820 -24.113 1.00 51.31 122 ASP A C 1
ATOM 1008 O O . ASP A 1 122 ? 19.833 -8.217 -25.205 1.00 51.31 122 ASP A O 1
ATOM 1012 N N . ILE A 1 123 ? 19.680 -6.579 -23.681 1.00 49.91 123 ILE A N 1
ATOM 1013 C CA . ILE A 1 123 ? 20.558 -5.617 -24.368 1.00 49.91 123 ILE A CA 1
ATOM 1014 C C . ILE A 1 123 ? 22.021 -5.889 -23.966 1.00 49.91 123 ILE A C 1
ATOM 1016 O O . ILE A 1 123 ? 22.775 -4.991 -23.590 1.00 49.91 123 ILE A O 1
ATOM 1020 N N . ASN A 1 124 ? 22.437 -7.157 -23.996 1.00 47.38 124 ASN A N 1
ATOM 1021 C CA . ASN A 1 124 ? 23.831 -7.521 -23.788 1.00 47.38 124 ASN A CA 1
ATOM 1022 C C . ASN A 1 124 ? 24.647 -6.981 -24.978 1.00 47.38 124 ASN A C 1
ATOM 1024 O O . ASN A 1 124 ? 24.412 -7.414 -26.111 1.00 47.38 124 ASN A O 1
ATOM 1028 N N . PRO A 1 125 ? 25.620 -6.075 -24.772 1.00 52.12 125 PRO A N 1
ATOM 1029 C CA . PRO A 1 125 ? 26.410 -5.510 -25.866 1.00 52.12 125 PRO A CA 1
ATOM 1030 C C . PRO A 1 125 ? 27.191 -6.573 -26.646 1.00 52.12 125 PRO A C 1
ATOM 1032 O O . PRO A 1 125 ? 27.534 -6.348 -27.798 1.00 52.12 125 PRO A O 1
ATOM 1035 N N . SER A 1 126 ? 27.405 -7.762 -26.077 1.00 53.28 126 SER A N 1
ATOM 1036 C CA . SER A 1 126 ? 28.024 -8.897 -26.775 1.00 53.28 126 SER A CA 1
ATOM 1037 C C . SER A 1 126 ? 27.230 -9.413 -27.988 1.00 53.28 126 SER A C 1
ATOM 1039 O O . SER A 1 126 ? 27.825 -10.055 -28.846 1.00 53.28 126 SER A O 1
ATOM 1041 N N . LYS A 1 127 ? 25.930 -9.095 -28.119 1.00 49.00 127 LYS A N 1
ATOM 1042 C CA . LYS A 1 127 ? 25.134 -9.354 -29.338 1.00 49.00 127 LYS A CA 1
ATOM 1043 C C . LYS A 1 127 ? 25.149 -8.207 -30.358 1.00 49.00 127 LYS A C 1
ATOM 1045 O O . LYS A 1 127 ? 24.653 -8.386 -31.460 1.00 49.00 127 LYS A O 1
ATOM 1050 N N . LEU A 1 128 ? 25.693 -7.040 -30.003 1.00 46.62 128 LEU A N 1
ATOM 1051 C CA . LEU A 1 128 ? 25.864 -5.895 -30.912 1.00 46.62 128 LEU A CA 1
ATOM 1052 C C . LEU A 1 128 ? 27.242 -5.886 -31.600 1.00 46.62 128 LEU A C 1
ATOM 1054 O O . LEU A 1 128 ? 27.492 -5.035 -32.447 1.00 46.62 128 LEU A O 1
ATOM 1058 N N . TYR A 1 129 ? 28.127 -6.818 -31.226 1.00 48.47 129 TYR A N 1
ATOM 1059 C CA . TYR A 1 129 ? 29.446 -7.041 -31.832 1.00 48.47 129 TYR A CA 1
ATOM 1060 C C . TYR A 1 129 ? 29.502 -8.320 -32.698 1.00 48.47 129 TYR A C 1
ATOM 1062 O O . TYR A 1 129 ? 30.585 -8.864 -32.912 1.00 48.47 129 TYR A O 1
ATOM 1070 N N . GLN A 1 130 ? 28.353 -8.813 -33.174 1.00 42.03 130 GLN A N 1
ATOM 1071 C CA . GLN A 1 130 ? 28.255 -9.858 -34.205 1.00 42.03 130 GLN A CA 1
ATOM 1072 C C . GLN A 1 130 ? 27.760 -9.242 -35.509 1.00 42.03 130 GLN A C 1
ATOM 1074 O O . GLN A 1 130 ? 28.251 -9.682 -36.569 1.00 42.03 130 GLN A O 1
#

Foldseek 3Di:
DDDDDPDDDPDPDDDPPPDVQQPWWFALCVLCVVLVHDPDVLLLQLCLVQFPNRNVCCVVGRHPTDGLVVVLVRSPDDDPDDCVGDVVRRVVSSSVSSVVSSVSSSVSRVVSVVVVVVVVVVVPCVVVVD

Sequence (130 aa):
MKHLILKKEIQLGKVTVVPETTKMPFTLSELVNYMSFPTNKFALLALSQLFKDKDNFIQKNFNKKFSADQLLIEAGYSFQHTAQDNPQEYLTEVDSAWTDFLRKMKSTLMNVRYRFLEQKIDINPSKLYQ

pLDDT: mean 70.6, std 18.84, range [25.2, 90.38]